Protein AF-A0A5N5RKW5-F1 (afdb_monomer_lite)

pLDDT: mean 96.09, std 4.45, range [75.94, 98.62]

Organism: NCBI:txid2490545

Radius of gyration: 10.0 Å; chains: 1; bounding box: 23×19×23 Å

Sequence (62 aa):
MPTPMTACDPATPADVLWIIARDHPQLRRWLVANPKASAELLEYVAQAGGPGVREALLILLG

Secondary structure (DSSP, 8-state):
---HHHHH-TTS-HHHHHHHHHH-GGGHHHHTT-TT--HHHHHHHHHH--TTHHHHHHHHH-

Foldseek 3Di:
DDDLCLLQDQVNDPVVVVCCQPPPLQNLLSVLNHPPNDPVSLVSCVVVDHPCNVVSCVVNVD

InterPro domains:
  IPR057893 Leucine rich repeat variant domain [PF25591] (3-57)

Structure (mmCIF, N/CA/C/O backbone):
data_AF-A0A5N5RKW5-F1
#
_entry.id   AF-A0A5N5RKW5-F1
#
loop_
_atom_site.group_PDB
_atom_site.id
_atom_site.type_symbol
_atom_site.label_atom_id
_atom_site.label_alt_id
_atom_site.label_comp_id
_atom_site.label_asym_id
_atom_site.label_entity_id
_atom_site.label_seq_id
_atom_site.pdbx_PDB_ins_code
_atom_site.Cartn_x
_atom_site.Cartn_y
_atom_site.Cartn_z
_atom_site.occupancy
_atom_site.B_iso_or_equiv
_atom_site.auth_seq_id
_atom_site.auth_comp_id
_atom_site.auth_asym_id
_atom_site.auth_atom_id
_atom_site.pdbx_PDB_model_num
ATOM 1 N N . MET A 1 1 ? 11.573 -2.934 -10.800 1.00 79.31 1 MET A N 1
ATOM 2 C CA . MET A 1 1 ? 10.176 -3.415 -10.732 1.00 79.31 1 MET A CA 1
ATOM 3 C C . MET A 1 1 ? 9.775 -3.493 -9.266 1.00 79.31 1 MET A C 1
ATOM 5 O O . MET A 1 1 ? 10.586 -4.005 -8.500 1.00 79.31 1 MET A O 1
ATOM 9 N N . PRO A 1 2 ? 8.607 -2.966 -8.859 1.00 92.12 2 PRO A N 1
ATOM 10 C CA . PRO A 1 2 ? 8.136 -3.068 -7.479 1.00 92.12 2 PRO A CA 1
ATOM 11 C C . PRO A 1 2 ? 7.905 -4.525 -7.063 1.00 92.12 2 PRO 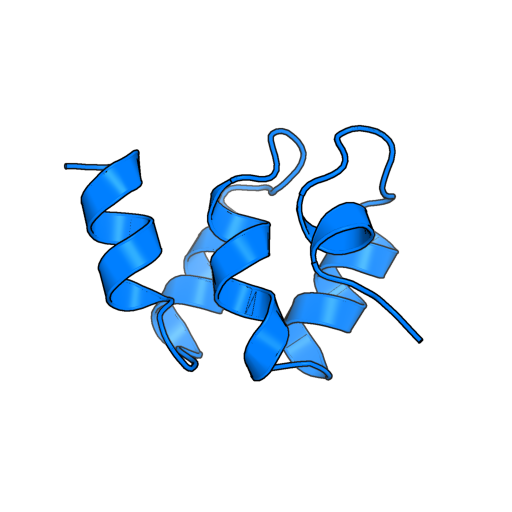A C 1
ATOM 13 O O . PRO A 1 2 ? 7.628 -5.383 -7.902 1.00 92.12 2 PRO A O 1
ATOM 16 N N . THR A 1 3 ? 8.010 -4.802 -5.766 1.00 97.19 3 THR A N 1
ATOM 17 C CA . THR A 1 3 ? 7.829 -6.141 -5.184 1.00 97.19 3 THR A CA 1
ATOM 18 C C . THR A 1 3 ? 6.799 -6.100 -4.052 1.00 97.19 3 THR A C 1
ATOM 2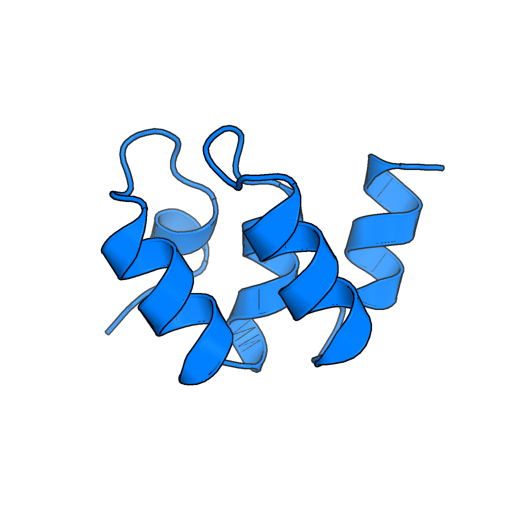0 O O . THR A 1 3 ? 6.497 -5.009 -3.564 1.00 97.19 3 THR A O 1
ATOM 23 N N . PRO A 1 4 ? 6.282 -7.252 -3.581 1.00 97.69 4 PRO A N 1
ATOM 24 C CA . PRO A 1 4 ? 5.470 -7.305 -2.365 1.00 97.69 4 PRO A CA 1
ATOM 25 C C . PRO A 1 4 ? 6.133 -6.635 -1.158 1.00 97.69 4 PRO A C 1
ATOM 27 O O . PRO A 1 4 ? 5.477 -5.863 -0.470 1.00 97.69 4 PRO A O 1
ATOM 30 N N . MET A 1 5 ? 7.440 -6.860 -0.955 1.00 97.00 5 MET A N 1
ATOM 31 C CA . MET A 1 5 ? 8.194 -6.222 0.129 1.00 97.00 5 MET A CA 1
ATOM 32 C C . MET A 1 5 ? 8.179 -4.702 -0.004 1.00 97.00 5 MET A C 1
ATOM 34 O O . MET A 1 5 ? 7.856 -4.014 0.952 1.00 97.00 5 MET A O 1
ATOM 38 N N . THR A 1 6 ? 8.445 -4.173 -1.202 1.00 96.94 6 THR A N 1
ATOM 39 C CA . THR A 1 6 ? 8.361 -2.726 -1.456 1.00 96.94 6 THR A CA 1
ATOM 40 C C . THR A 1 6 ? 6.945 -2.194 -1.223 1.00 96.94 6 THR A C 1
ATOM 42 O O . THR A 1 6 ? 6.774 -1.104 -0.691 1.00 96.94 6 THR A O 1
ATOM 45 N N . ALA A 1 7 ? 5.914 -2.952 -1.601 1.00 97.81 7 ALA A N 1
ATOM 46 C CA . ALA A 1 7 ? 4.525 -2.534 -1.458 1.00 97.81 7 ALA A CA 1
ATOM 47 C C . ALA A 1 7 ? 4.062 -2.446 0.005 1.00 97.81 7 ALA A C 1
ATOM 49 O O . ALA A 1 7 ? 3.210 -1.611 0.284 1.00 97.81 7 ALA A O 1
ATOM 50 N N . CYS A 1 8 ? 4.613 -3.242 0.930 1.00 97.12 8 CYS A N 1
ATOM 51 C CA . CYS A 1 8 ? 4.269 -3.197 2.360 1.00 97.12 8 CYS A CA 1
ATOM 52 C C . CYS A 1 8 ? 5.310 -2.489 3.251 1.00 97.12 8 CYS A C 1
ATOM 54 O O . CYS A 1 8 ? 5.107 -2.393 4.459 1.00 97.12 8 CYS A O 1
ATOM 56 N N . ASP A 1 9 ? 6.420 -2.007 2.688 1.00 97.62 9 ASP A N 1
ATOM 57 C CA . ASP A 1 9 ? 7.485 -1.344 3.448 1.00 97.62 9 ASP A CA 1
ATOM 58 C C . ASP A 1 9 ? 7.050 0.070 3.911 1.00 97.62 9 ASP A C 1
ATOM 60 O O . ASP A 1 9 ? 6.653 0.892 3.073 1.00 97.62 9 ASP A O 1
ATOM 64 N N . PRO A 1 10 ? 7.130 0.394 5.222 1.00 96.94 10 PRO A N 1
ATOM 65 C CA . PRO A 1 10 ? 6.840 1.730 5.757 1.00 96.94 10 PRO A CA 1
ATOM 66 C C . PRO A 1 10 ? 7.766 2.834 5.224 1.00 96.94 10 PRO A C 1
ATOM 68 O O . PRO A 1 10 ? 7.444 4.018 5.334 1.00 96.94 10 PRO A O 1
ATOM 71 N N . ALA A 1 11 ? 8.936 2.496 4.685 1.00 97.44 11 ALA A N 1
ATOM 72 C CA . ALA A 1 11 ? 9.847 3.457 4.081 1.00 97.44 11 ALA A CA 1
ATOM 73 C C . ALA A 1 11 ? 9.428 3.847 2.656 1.00 97.44 11 ALA A C 1
ATOM 75 O O . ALA A 1 11 ? 9.866 4.894 2.173 1.00 97.44 11 ALA A O 1
ATOM 76 N N . THR A 1 12 ? 8.557 3.070 2.002 1.00 97.94 12 THR A N 1
ATOM 77 C CA . THR A 1 12 ? 8.168 3.313 0.611 1.00 97.94 12 THR A CA 1
ATOM 78 C C . THR A 1 12 ? 7.459 4.665 0.455 1.00 97.94 12 THR A C 1
ATOM 80 O O . THR A 1 12 ? 6.478 4.941 1.155 1.00 97.94 12 THR A O 1
ATOM 83 N N . PRO A 1 13 ? 7.945 5.535 -0.448 1.00 97.88 13 PRO A N 1
ATOM 84 C CA . PRO A 1 13 ? 7.322 6.824 -0.735 1.00 97.88 13 PRO A CA 1
ATOM 85 C C . PRO A 1 13 ? 5.894 6.705 -1.287 1.00 97.88 13 PRO A C 1
ATOM 87 O O . PRO A 1 13 ? 5.564 5.759 -2.002 1.00 97.88 13 PRO A O 1
ATOM 90 N N . ALA A 1 14 ? 5.041 7.686 -0.980 1.00 97.69 14 ALA A N 1
ATOM 91 C CA . ALA A 1 14 ? 3.622 7.652 -1.345 1.00 97.69 14 ALA A CA 1
ATOM 92 C C . ALA A 1 14 ? 3.381 7.637 -2.867 1.00 97.69 14 ALA A C 1
ATOM 94 O O . ALA A 1 14 ? 2.471 6.964 -3.343 1.00 97.69 14 ALA A O 1
ATOM 95 N N . ASP A 1 15 ? 4.205 8.339 -3.641 1.00 97.88 15 ASP A N 1
ATOM 96 C CA . ASP A 1 15 ? 4.187 8.322 -5.107 1.00 97.88 15 ASP A CA 1
ATOM 97 C C . ASP A 1 15 ? 4.477 6.922 -5.670 1.00 97.88 15 ASP A C 1
ATOM 99 O O . ASP A 1 15 ? 3.779 6.462 -6.575 1.00 97.88 15 ASP A O 1
ATOM 103 N N . VAL A 1 16 ? 5.428 6.195 -5.077 1.00 98.19 16 VAL A N 1
ATOM 104 C CA . VAL A 1 16 ? 5.709 4.795 -5.429 1.00 98.19 16 VAL A CA 1
ATOM 105 C C . VAL A 1 16 ? 4.523 3.893 -5.087 1.00 98.19 16 VAL A C 1
ATOM 107 O O . VAL A 1 16 ? 4.168 3.028 -5.888 1.00 98.19 16 VAL A O 1
ATOM 110 N N . LEU A 1 17 ? 3.858 4.106 -3.947 1.00 98.62 17 LEU A N 1
ATOM 111 C CA . LEU A 1 17 ? 2.641 3.359 -3.602 1.00 98.62 17 LEU A CA 1
ATOM 112 C C . LEU A 1 17 ? 1.518 3.592 -4.626 1.00 98.62 17 LEU A C 1
ATOM 114 O O . LEU A 1 17 ? 0.836 2.643 -5.018 1.00 98.62 17 LEU A O 1
ATOM 118 N N . TRP A 1 18 ? 1.367 4.821 -5.127 1.00 98.50 18 TRP A N 1
ATOM 119 C CA . TRP A 1 18 ? 0.415 5.141 -6.194 1.00 98.50 18 TRP A CA 1
ATOM 120 C C . TRP A 1 18 ? 0.774 4.503 -7.540 1.00 98.50 18 TRP A C 1
ATOM 122 O O . TRP A 1 18 ? -0.127 4.030 -8.235 1.00 98.50 18 TRP A O 1
ATOM 132 N N . ILE A 1 19 ? 2.061 4.434 -7.896 1.00 98.38 19 ILE A N 1
ATOM 133 C CA . ILE A 1 19 ? 2.529 3.688 -9.078 1.00 98.38 19 ILE A CA 1
ATOM 134 C C . ILE A 1 19 ? 2.152 2.207 -8.942 1.00 98.38 19 ILE A C 1
ATOM 136 O O . ILE A 1 19 ? 1.573 1.625 -9.856 1.00 98.38 19 ILE A O 1
ATOM 140 N N . ILE A 1 20 ? 2.394 1.598 -7.776 1.00 98.50 20 ILE A N 1
ATOM 141 C CA . ILE A 1 20 ? 2.002 0.206 -7.507 1.00 98.50 20 ILE A CA 1
ATOM 142 C C . ILE A 1 20 ? 0.488 0.028 -7.659 1.00 98.50 20 ILE A C 1
ATOM 144 O O . ILE A 1 20 ? 0.040 -0.918 -8.309 1.00 98.50 20 ILE A O 1
ATOM 148 N N . ALA A 1 21 ? -0.307 0.937 -7.096 1.00 98.44 21 ALA A N 1
ATOM 149 C CA . ALA A 1 21 ? -1.759 0.853 -7.165 1.00 98.44 21 ALA A CA 1
ATOM 150 C C . ALA A 1 21 ? -2.285 0.931 -8.605 1.00 98.44 21 ALA A C 1
ATOM 152 O O . ALA A 1 21 ? -3.197 0.186 -8.963 1.00 98.44 21 ALA A O 1
ATOM 153 N N . ARG A 1 22 ? -1.716 1.792 -9.448 1.00 98.38 22 ARG A N 1
ATOM 154 C CA . ARG A 1 22 ? -2.198 1.998 -10.822 1.00 98.38 22 ARG A CA 1
ATOM 155 C C . ARG A 1 22 ? -1.705 0.910 -11.770 1.00 98.38 22 ARG A C 1
ATOM 157 O O . ARG A 1 22 ? -2.517 0.318 -12.479 1.00 98.38 22 ARG A O 1
ATOM 164 N N . ASP A 1 23 ? -0.423 0.570 -11.683 1.00 98.12 23 ASP A N 1
ATOM 165 C CA . ASP A 1 23 ? 0.266 -0.165 -12.748 1.00 98.12 23 ASP A CA 1
ATOM 166 C C . ASP A 1 23 ? 0.516 -1.642 -12.398 1.00 98.12 23 ASP A C 1
ATOM 168 O O . ASP A 1 23 ? 0.812 -2.457 -13.272 1.00 98.12 23 ASP A O 1
ATOM 172 N N . HIS A 1 24 ? 0.373 -2.019 -11.121 1.00 98.06 24 HIS A N 1
ATOM 173 C CA . HIS A 1 24 ? 0.691 -3.360 -10.625 1.00 98.06 24 HIS A CA 1
ATOM 174 C C . HIS A 1 24 ? -0.488 -3.995 -9.859 1.00 98.06 24 HIS A C 1
ATOM 176 O O . HIS A 1 24 ? -0.413 -4.185 -8.640 1.00 98.06 24 HIS A O 1
ATOM 182 N N . PRO A 1 25 ? -1.586 -4.384 -10.543 1.00 97.69 25 PRO A N 1
ATOM 183 C CA . PRO A 1 25 ? -2.793 -4.923 -9.905 1.00 97.69 25 PRO A CA 1
ATOM 184 C C . PRO A 1 25 ? -2.543 -6.143 -9.003 1.00 97.69 25 PRO A C 1
ATOM 186 O O . PRO A 1 25 ? -3.181 -6.283 -7.962 1.00 97.69 25 PRO A O 1
ATOM 189 N N . GLN A 1 26 ? -1.572 -6.990 -9.346 1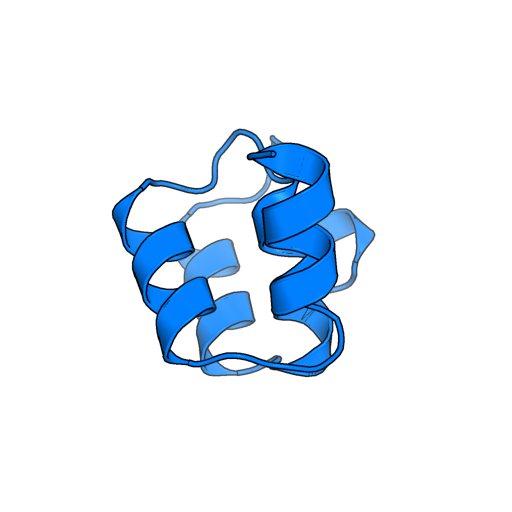.00 97.88 26 GLN A N 1
ATOM 190 C CA . GLN A 1 26 ? -1.134 -8.148 -8.560 1.00 97.88 26 GLN A CA 1
ATOM 191 C C . GLN A 1 26 ? -0.477 -7.786 -7.218 1.00 97.88 26 GLN A C 1
ATOM 193 O O . GLN A 1 26 ? -0.366 -8.640 -6.339 1.00 97.88 26 GLN A O 1
ATOM 198 N N . LEU A 1 27 ? -0.021 -6.540 -7.054 1.00 98.31 27 LEU A N 1
ATOM 199 C CA . LEU A 1 27 ? 0.637 -6.072 -5.835 1.00 98.31 27 LEU A CA 1
ATOM 200 C C . LEU A 1 27 ? -0.298 -5.303 -4.891 1.00 98.31 27 LEU A C 1
ATOM 202 O O . LEU A 1 27 ? 0.045 -5.118 -3.726 1.00 98.31 27 LEU A O 1
ATOM 206 N N . ARG A 1 28 ? -1.491 -4.901 -5.346 1.00 98.38 28 ARG A N 1
ATOM 207 C CA . ARG A 1 28 ? -2.436 -4.079 -4.567 1.00 98.38 28 ARG A CA 1
ATOM 208 C C . ARG A 1 28 ? -2.808 -4.678 -3.212 1.00 98.38 28 ARG A C 1
ATOM 210 O O . ARG A 1 28 ? -2.926 -3.943 -2.240 1.00 98.38 28 ARG A O 1
ATOM 217 N N . ARG A 1 29 ? -2.921 -6.008 -3.115 1.00 97.88 29 ARG A N 1
ATOM 218 C CA . ARG A 1 29 ? -3.214 -6.700 -1.845 1.00 97.88 29 ARG A CA 1
ATOM 219 C C . ARG A 1 29 ? -2.189 -6.417 -0.740 1.00 97.88 29 ARG A C 1
ATOM 221 O O . ARG A 1 29 ? -2.528 -6.511 0.430 1.00 97.88 29 ARG A O 1
ATOM 228 N N . TRP A 1 30 ? -0.950 -6.084 -1.101 1.00 97.94 30 TRP A N 1
ATOM 229 C CA . TRP A 1 30 ? 0.118 -5.776 -0.147 1.00 97.94 30 TRP A CA 1
ATOM 230 C C . TRP A 1 30 ? 0.077 -4.319 0.317 1.00 97.94 30 TRP A C 1
ATOM 232 O O . TRP A 1 30 ? 0.494 -4.041 1.437 1.00 97.94 30 TRP A O 1
ATOM 242 N N . LEU A 1 31 ? -0.476 -3.411 -0.500 1.00 98.00 31 LEU A N 1
ATOM 243 C CA . LEU A 1 31 ? -0.684 -2.009 -0.116 1.00 98.00 31 LEU A CA 1
ATOM 244 C C . LEU A 1 31 ? -1.627 -1.887 1.083 1.00 98.00 31 LEU A C 1
ATOM 246 O O . LEU A 1 31 ? -1.449 -0.991 1.896 1.00 98.00 31 LEU A O 1
ATOM 250 N N . VAL A 1 32 ? -2.582 -2.816 1.216 1.00 96.62 32 VAL A N 1
ATOM 251 C CA . VAL A 1 32 ? -3.505 -2.884 2.359 1.00 96.62 32 VAL A CA 1
ATOM 252 C C . VAL A 1 32 ? -2.743 -2.957 3.683 1.00 96.62 32 VAL A C 1
ATOM 254 O O . VAL A 1 32 ? -3.118 -2.292 4.637 1.00 96.62 32 VAL A O 1
ATOM 257 N N . ALA A 1 33 ? -1.637 -3.704 3.727 1.00 95.12 33 ALA A N 1
ATOM 258 C CA . ALA A 1 33 ? -0.809 -3.860 4.919 1.00 95.12 33 ALA A CA 1
ATOM 259 C C . ALA A 1 33 ? 0.270 -2.771 5.075 1.00 95.12 33 ALA A C 1
ATOM 261 O O . ALA A 1 33 ? 1.050 -2.829 6.024 1.00 95.12 33 ALA A O 1
ATOM 262 N N . ASN A 1 34 ? 0.366 -1.806 4.153 1.00 97.38 34 ASN A N 1
ATOM 263 C CA . ASN A 1 34 ? 1.373 -0.757 4.249 1.00 97.38 34 ASN A CA 1
ATOM 264 C C . ASN A 1 34 ? 0.914 0.335 5.231 1.00 97.38 34 ASN A C 1
ATOM 266 O O . ASN A 1 34 ? -0.077 1.011 4.959 1.00 97.38 34 ASN A O 1
ATOM 270 N N . PRO A 1 35 ? 1.647 0.601 6.325 1.00 95.12 35 PRO A N 1
ATOM 271 C CA . PRO A 1 35 ? 1.257 1.615 7.308 1.00 95.12 35 PRO A CA 1
ATOM 272 C C . PRO A 1 35 ? 1.330 3.058 6.777 1.00 95.12 35 PRO A C 1
ATOM 274 O O . PRO A 1 35 ? 0.779 3.962 7.399 1.00 95.12 35 PRO A O 1
ATOM 277 N N . LYS A 1 36 ? 2.006 3.297 5.645 1.00 96.62 36 LYS A N 1
ATOM 278 C CA . LYS A 1 36 ? 2.000 4.582 4.930 1.00 96.62 36 LYS A CA 1
ATOM 279 C C . LYS A 1 36 ? 0.899 4.696 3.878 1.00 96.62 36 LYS A C 1
ATOM 281 O O . LYS A 1 36 ? 0.772 5.763 3.274 1.00 96.62 36 LYS A O 1
ATOM 286 N N . ALA A 1 37 ? 0.118 3.645 3.628 1.00 97.00 37 ALA A N 1
ATOM 287 C CA . ALA A 1 37 ? -1.017 3.752 2.725 1.00 97.00 37 ALA A CA 1
ATOM 288 C C . ALA A 1 37 ? -2.044 4.731 3.307 1.00 97.00 37 ALA A C 1
ATOM 290 O O . ALA A 1 37 ? -2.557 4.542 4.409 1.00 97.00 37 ALA A O 1
ATOM 291 N N . SER A 1 38 ? -2.329 5.801 2.566 1.00 97.56 38 SER A N 1
ATOM 292 C CA . SER A 1 38 ? -3.362 6.759 2.952 1.00 97.56 38 SER A CA 1
ATOM 293 C C . SER A 1 38 ? -4.755 6.149 2.792 1.00 97.56 38 SER A C 1
ATOM 295 O O . SER A 1 38 ? -4.949 5.213 2.015 1.00 97.56 38 SER A O 1
ATOM 297 N N . ALA A 1 39 ? -5.748 6.728 3.473 1.00 96.50 39 ALA A N 1
ATOM 298 C CA . ALA A 1 39 ? -7.148 6.345 3.291 1.00 96.50 39 ALA A CA 1
ATOM 299 C C . ALA A 1 39 ? -7.571 6.422 1.812 1.00 96.50 39 ALA A C 1
ATOM 301 O O . ALA A 1 39 ? -8.133 5.468 1.291 1.00 96.50 39 ALA A O 1
ATOM 302 N N . GLU A 1 40 ? -7.193 7.495 1.110 1.00 98.31 40 GLU A N 1
ATOM 303 C CA . GLU A 1 40 ? -7.463 7.671 -0.325 1.00 98.31 40 GLU A CA 1
ATOM 304 C C . GLU A 1 40 ? -6.860 6.545 -1.184 1.00 98.31 40 GLU A C 1
ATOM 306 O O . GLU A 1 40 ? -7.511 6.024 -2.091 1.00 98.31 40 GLU A O 1
ATOM 311 N N . LEU A 1 41 ? -5.625 6.125 -0.888 1.00 98.31 41 LEU A N 1
ATOM 312 C CA . LEU A 1 41 ? -4.988 5.017 -1.597 1.00 98.31 41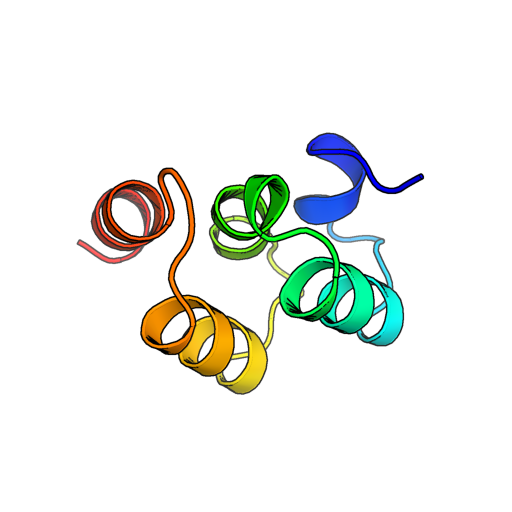 LEU A CA 1
ATOM 313 C C . LEU A 1 41 ? -5.728 3.696 -1.343 1.00 98.31 41 LEU A C 1
ATOM 315 O O . LEU A 1 41 ? -5.934 2.915 -2.273 1.00 98.31 41 LEU A O 1
ATOM 319 N N . LEU A 1 42 ? -6.123 3.438 -0.093 1.00 97.56 42 LEU A N 1
ATOM 320 C CA . LEU A 1 42 ? -6.853 2.227 0.283 1.00 97.56 42 LEU A CA 1
ATOM 321 C C . LEU A 1 42 ? -8.259 2.196 -0.325 1.00 97.56 42 LEU A C 1
ATOM 323 O O . LEU A 1 42 ? -8.677 1.149 -0.817 1.00 97.56 42 LEU A O 1
ATOM 327 N N . GLU A 1 43 ? -8.956 3.331 -0.369 1.00 97.81 43 GLU A N 1
ATOM 328 C CA . GLU A 1 43 ? -10.239 3.482 -1.060 1.00 97.81 43 GLU A CA 1
ATOM 329 C C . GLU A 1 43 ? -10.098 3.201 -2.557 1.00 97.81 43 GLU A C 1
ATOM 331 O O . GLU A 1 43 ? -10.861 2.406 -3.112 1.00 97.81 43 GLU A O 1
ATOM 336 N N . TYR A 1 44 ? -9.081 3.780 -3.204 1.00 98.38 44 TYR A N 1
ATOM 337 C CA . TYR A 1 44 ? -8.791 3.497 -4.607 1.00 98.38 44 TYR A CA 1
ATOM 338 C C . TYR A 1 44 ? -8.539 2.002 -4.834 1.00 98.38 44 TYR A C 1
ATOM 340 O O . TYR A 1 44 ? -9.114 1.413 -5.746 1.00 98.38 44 TYR A O 1
ATOM 348 N N . VAL A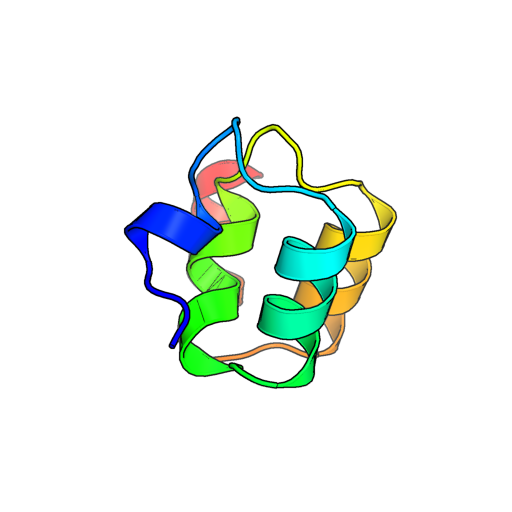 1 45 ? -7.714 1.362 -3.999 1.00 97.94 45 VAL A N 1
ATOM 349 C CA . VAL A 1 45 ? -7.421 -0.076 -4.101 1.00 97.94 45 VAL A CA 1
ATOM 350 C C . VAL A 1 45 ? -8.680 -0.922 -3.892 1.00 97.94 45 VAL A C 1
ATOM 352 O O . VAL A 1 45 ? -8.888 -1.882 -4.636 1.00 97.94 45 VAL A O 1
ATOM 355 N N . ALA A 1 46 ? -9.538 -0.563 -2.936 1.00 97.31 46 ALA A N 1
ATOM 356 C CA . ALA A 1 46 ? -10.796 -1.259 -2.679 1.00 97.31 46 ALA A CA 1
ATOM 357 C C . ALA A 1 46 ? -11.747 -1.201 -3.885 1.00 97.31 46 ALA A C 1
ATOM 359 O O . ALA A 1 46 ? -12.374 -2.206 -4.219 1.00 97.31 46 ALA A O 1
ATOM 360 N N . GLN A 1 47 ? -11.818 -0.054 -4.566 1.00 97.81 47 GLN A N 1
ATOM 361 C CA . GLN A 1 47 ? -12.652 0.137 -5.756 1.00 97.81 47 GLN A CA 1
ATOM 362 C C . GLN A 1 47 ? -12.049 -0.509 -7.009 1.00 97.81 47 GLN A C 1
ATOM 364 O O . GLN A 1 47 ? -12.746 -1.188 -7.761 1.00 97.81 47 GLN A O 1
ATOM 369 N N . ALA A 1 48 ? -10.748 -0.316 -7.238 1.00 97.69 48 ALA A N 1
ATOM 370 C CA . ALA A 1 48 ? -10.043 -0.841 -8.405 1.00 97.69 48 ALA A CA 1
ATOM 371 C C . ALA A 1 48 ? -9.853 -2.366 -8.346 1.00 97.69 48 ALA A C 1
ATOM 373 O O . ALA A 1 48 ? -9.619 -3.001 -9.378 1.00 97.69 48 ALA A O 1
ATOM 374 N N . GLY A 1 49 ? -9.918 -2.951 -7.147 1.00 96.12 49 GLY A N 1
ATOM 375 C CA . GLY A 1 49 ? -9.781 -4.381 -6.910 1.00 96.12 49 GLY A CA 1
ATOM 376 C C . GLY A 1 49 ? -8.412 -4.929 -7.314 1.00 96.12 49 GLY A C 1
ATOM 377 O O . GLY A 1 49 ? -7.427 -4.205 -7.453 1.00 96.12 49 GLY A O 1
ATOM 378 N N . GLY A 1 50 ? -8.339 -6.242 -7.503 1.00 95.56 50 GLY A N 1
ATOM 379 C CA . GLY A 1 50 ? -7.120 -6.967 -7.855 1.00 95.56 50 GLY A CA 1
ATOM 380 C C . GLY A 1 50 ? -7.052 -8.313 -7.133 1.00 95.56 50 GLY A C 1
ATOM 381 O O . GLY A 1 50 ? -7.812 -8.539 -6.185 1.00 95.56 50 GLY A O 1
ATOM 382 N N . PRO A 1 51 ? -6.161 -9.223 -7.557 1.00 97.50 51 PRO A N 1
ATOM 383 C CA . PRO A 1 51 ? -6.046 -10.535 -6.932 1.00 97.50 51 PRO A CA 1
ATOM 384 C C . PRO A 1 51 ? -5.762 -10.426 -5.427 1.00 97.50 51 PRO A C 1
ATOM 386 O O . PRO A 1 51 ? -4.742 -9.871 -5.018 1.00 97.50 51 PRO A O 1
ATOM 389 N N . GLY A 1 52 ? -6.657 -10.967 -4.597 1.00 97.19 52 GLY A N 1
ATOM 390 C CA . GLY A 1 52 ? -6.490 -11.017 -3.142 1.00 97.19 52 GLY A CA 1
ATOM 391 C C . GLY A 1 52 ? -6.750 -9.705 -2.392 1.00 97.19 52 GLY A C 1
ATOM 392 O O . GLY A 1 52 ? -6.499 -9.655 -1.191 1.00 97.19 52 GLY A O 1
ATOM 393 N N . VAL A 1 53 ? -7.191 -8.632 -3.065 1.00 97.19 53 VAL A N 1
ATOM 394 C CA . VAL A 1 53 ? -7.430 -7.325 -2.418 1.00 97.19 53 VAL A CA 1
ATOM 395 C C . VAL A 1 53 ? -8.591 -7.401 -1.431 1.00 97.19 53 VAL A C 1
ATOM 397 O O . VAL A 1 53 ? -8.471 -6.920 -0.307 1.00 97.19 53 VAL A O 1
ATOM 400 N N . ARG A 1 54 ? -9.700 -8.036 -1.826 1.00 95.88 54 ARG A N 1
ATOM 401 C CA . ARG A 1 54 ? -10.886 -8.174 -0.973 1.00 95.88 54 ARG A CA 1
ATOM 402 C C . ARG A 1 54 ? -10.563 -8.970 0.288 1.00 95.88 54 ARG A C 1
ATOM 404 O O . ARG A 1 54 ? -10.928 -8.558 1.380 1.00 95.88 54 ARG A O 1
ATOM 411 N N . GLU A 1 55 ? -9.862 -10.086 0.136 1.00 96.69 55 GLU A N 1
ATOM 412 C CA . GLU A 1 55 ? -9.429 -10.933 1.243 1.00 96.69 55 GLU A CA 1
ATOM 413 C C . GLU A 1 55 ? -8.476 -10.176 2.172 1.00 96.69 55 GLU A C 1
ATOM 415 O O . GLU A 1 55 ? -8.646 -10.229 3.385 1.00 96.69 55 GLU A O 1
ATOM 420 N N . ALA A 1 56 ? -7.512 -9.430 1.620 1.00 95.69 56 ALA A N 1
ATOM 421 C CA . ALA A 1 56 ? -6.590 -8.623 2.415 1.00 95.69 56 ALA A CA 1
ATOM 422 C C . ALA A 1 56 ? -7.316 -7.537 3.228 1.00 95.69 56 ALA A C 1
ATOM 424 O O . ALA A 1 56 ? -7.023 -7.371 4.410 1.00 95.69 56 ALA A O 1
ATOM 425 N N . LEU A 1 57 ? -8.280 -6.834 2.623 1.00 93.44 57 LEU A N 1
ATOM 426 C CA . LEU A 1 57 ? -9.092 -5.828 3.316 1.00 93.44 57 LEU A CA 1
ATOM 427 C C . LEU A 1 57 ? -9.942 -6.452 4.424 1.00 93.44 57 LEU A C 1
ATOM 429 O O . LE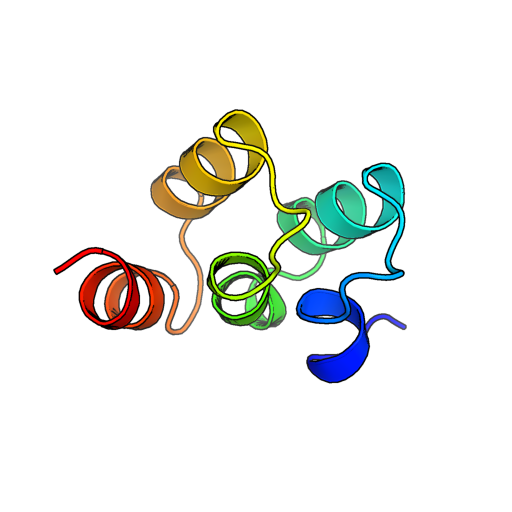U A 1 57 ? -9.991 -5.904 5.517 1.00 93.44 57 LEU A O 1
ATOM 433 N N . LEU A 1 58 ? -10.568 -7.606 4.172 1.00 94.81 58 LEU A N 1
ATOM 434 C CA . LEU A 1 58 ? -11.354 -8.313 5.187 1.00 94.81 58 LEU A CA 1
ATOM 435 C C . LEU A 1 58 ? -10.501 -8.767 6.372 1.00 94.81 58 LEU A C 1
ATOM 437 O O . LEU A 1 58 ? -10.946 -8.644 7.500 1.00 94.81 58 LEU A O 1
ATOM 441 N N . ILE A 1 59 ? -9.289 -9.274 6.129 1.00 92.62 59 ILE A N 1
ATOM 442 C CA . ILE A 1 59 ? -8.389 -9.722 7.203 1.00 92.62 59 ILE A CA 1
ATOM 443 C C . ILE A 1 59 ? -7.904 -8.548 8.058 1.00 92.62 59 ILE A C 1
ATOM 445 O O . ILE A 1 59 ? -7.709 -8.710 9.258 1.00 92.62 59 ILE A O 1
ATOM 449 N N . LEU A 1 60 ? -7.644 -7.390 7.445 1.00 86.50 60 LEU A N 1
ATOM 450 C CA . LEU A 1 60 ? -7.053 -6.257 8.157 1.00 86.50 60 LEU A CA 1
ATOM 451 C C . LEU A 1 60 ? -8.097 -5.352 8.827 1.00 86.50 60 LEU A C 1
ATOM 453 O O . LEU A 1 60 ? -7.791 -4.721 9.835 1.00 86.50 60 LEU A O 1
ATOM 457 N N . LEU A 1 61 ? -9.297 -5.252 8.249 1.00 79.62 61 LEU A N 1
ATOM 458 C CA . LEU A 1 61 ? -10.339 -4.309 8.671 1.00 79.62 61 LEU A CA 1
ATOM 459 C C . LEU A 1 61 ? -11.578 -4.983 9.280 1.00 79.62 61 LEU A C 1
ATOM 461 O O . LEU A 1 61 ? -12.464 -4.268 9.747 1.00 79.62 61 LEU A O 1
ATOM 465 N N . GLY A 1 62 ? -11.670 -6.315 9.224 1.00 75.94 62 GLY A N 1
ATOM 466 C CA . GLY A 1 62 ? -12.732 -7.110 9.849 1.00 75.94 62 GLY A CA 1
ATOM 467 C C . GLY A 1 62 ? -12.259 -7.745 11.142 1.00 75.94 62 GLY A C 1
ATOM 468 O O . GLY A 1 62 ? -12.772 -7.334 12.204 1.00 75.94 62 GLY A O 1
#